Protein AF-A0A956BRK3-F1 (af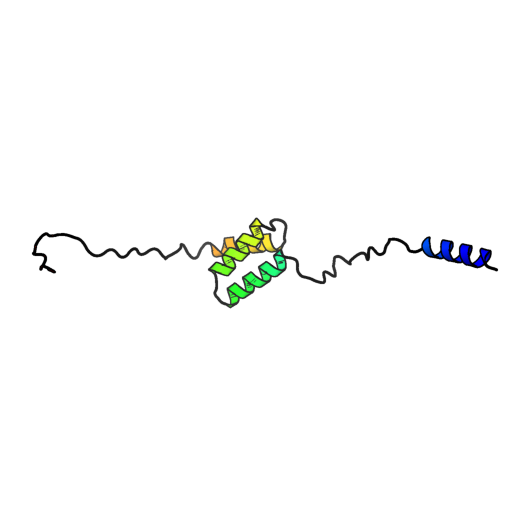db_monomer)

Foldseek 3Di:
DVVVVVVVVVVVVVPDPPPVPPVCPPVPPVDDDPLRVLLVVLVVCVVVVNPVSSLVSLVCSCVVPVPDPSVVVSVVVCVVVVVDDDPPDDDDDDDDDDDDDDDDDDDDDD

Radius of gyration: 34.33 Å; Cα contacts (8 Å, |Δi|>4): 49; chains: 1; bounding box: 66×99×58 Å

Sequence (110 aa):
MKLLIATLFALAMGSAPFQCAADPDPERRMTDTPAEALFGLSERFEAEGNEAARRTTLETIIERYPSSREAARAQDILSGGDGAEEPSGAEPPADEAGPESAAATTPSRG

Secondary structure (DSSP, 8-state):
-HHHHHHHHHHHTT---S-------TT--SS--HHHHHHHHHHHHHHTT-HHHHHHHHHHHHHH-TTSHHHHHHHHHHHHHTTS---------------------PPP--

pLDDT: mean 74.21, std 21.17, range [41.97, 98.75]

Solvent-accessible surface area (backbone atoms only — not comparable to full-atom values): 7213 Å² total; per-residue (Å²): 117,73,72,62,54,60,57,57,57,62,59,62,73,75,69,66,71,90,65,80,62,72,81,69,55,81,87,64,61,91,60,78,51,74,53,54,50,47,49,54,49,23,54,49,24,51,77,72,68,36,57,70,61,16,50,55,41,37,53,46,30,36,73,76,35,61,88,41,75,51,17,56,52,32,52,54,51,48,72,71,46,75,88,64,78,76,87,90,78,78,82,74,88,88,79,81,80,85,85,84,92,80,88,78,82,88,81,87,87,132

Nearest PDB structures (foldseek):
  2xev-assembly1_A  TM=8.293E-01  e=9.658E-02  Xanthomonas campestris
  8gl8-assembly1_I  TM=8.816E-01  e=1.813E+00  Flavobacterium johnsoniae
  9gaw-assembly1_K  TM=5.982E-01  e=7.613E+00  Homo sapiens

Structure (mmCIF, N/CA/C/O backbone):
data_AF-A0A956BRK3-F1
#
_entry.id   AF-A0A956BRK3-F1
#
loop_
_atom_site.group_PDB
_atom_site.id
_atom_site.type_symbol
_atom_site.label_atom_id
_atom_site.label_alt_id
_atom_site.label_comp_id
_atom_site.label_asym_id
_atom_site.label_entity_id
_atom_site.label_seq_id
_atom_site.pdbx_PDB_ins_code
_atom_site.Cartn_x
_atom_site.Cartn_y
_atom_site.Cartn_z
_atom_site.occupancy
_atom_site.B_iso_or_equiv
_atom_site.auth_seq_id
_atom_site.auth_comp_id
_atom_site.auth_asym_id
_atom_site.auth_atom_id
_atom_site.pdbx_PDB_model_num
ATOM 1 N N . MET A 1 1 ? 52.520 -44.079 5.941 1.00 52.03 1 MET A N 1
ATOM 2 C CA . MET A 1 1 ? 51.149 -43.794 6.434 1.00 52.03 1 MET A CA 1
ATOM 3 C C . MET A 1 1 ? 50.825 -42.310 6.628 1.00 52.03 1 MET A C 1
ATOM 5 O O . MET A 1 1 ? 49.677 -41.961 6.433 1.00 52.03 1 MET A O 1
ATOM 9 N N . LYS A 1 2 ? 51.776 -41.414 6.948 1.00 46.88 2 LYS A N 1
ATOM 10 C CA . LYS A 1 2 ? 51.501 -39.960 7.072 1.00 46.88 2 LYS A CA 1
ATOM 11 C C . LYS A 1 2 ? 51.248 -39.232 5.736 1.00 46.88 2 LYS A C 1
ATOM 13 O O . LYS A 1 2 ? 50.439 -38.317 5.692 1.00 46.88 2 LYS A O 1
ATOM 18 N N . LEU A 1 3 ? 51.872 -39.688 4.644 1.00 52.91 3 LEU A N 1
ATOM 19 C CA . LEU A 1 3 ? 51.702 -39.106 3.301 1.00 52.91 3 LEU A CA 1
ATOM 20 C C . LEU A 1 3 ? 50.356 -39.441 2.631 1.00 52.91 3 LEU A C 1
ATOM 22 O O . LEU A 1 3 ? 49.888 -38.654 1.819 1.00 52.91 3 LEU A O 1
ATOM 26 N N . LEU A 1 4 ? 49.720 -40.558 3.007 1.00 57.19 4 LEU A N 1
ATOM 27 C CA . LEU A 1 4 ? 48.408 -40.969 2.475 1.00 57.19 4 LEU A CA 1
ATOM 28 C C . LEU A 1 4 ? 47.247 -40.180 3.101 1.00 57.19 4 LEU A C 1
ATOM 30 O O . LEU A 1 4 ? 46.220 -39.975 2.467 1.00 57.19 4 LEU A O 1
ATOM 34 N N . ILE A 1 5 ? 47.420 -39.705 4.337 1.00 58.56 5 ILE A N 1
ATOM 35 C CA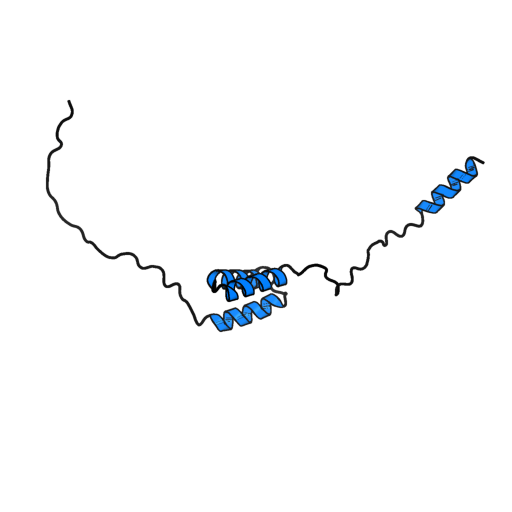 . ILE A 1 5 ? 46.398 -38.927 5.054 1.00 58.56 5 ILE A CA 1
ATOM 36 C C . ILE A 1 5 ? 46.331 -37.495 4.500 1.00 58.56 5 ILE A C 1
ATOM 38 O O . ILE A 1 5 ? 45.244 -36.948 4.332 1.00 58.56 5 ILE A O 1
ATOM 42 N N . ALA A 1 6 ? 47.480 -36.909 4.144 1.00 57.41 6 ALA A N 1
ATOM 43 C CA . ALA A 1 6 ? 47.546 -35.563 3.572 1.00 57.41 6 ALA A CA 1
ATOM 44 C C . ALA A 1 6 ? 46.901 -35.468 2.175 1.00 57.41 6 ALA A C 1
ATOM 46 O O . ALA A 1 6 ? 46.305 -34.448 1.840 1.00 57.41 6 ALA A O 1
ATOM 47 N N . THR A 1 7 ? 46.971 -36.536 1.375 1.00 57.84 7 THR A N 1
ATOM 48 C CA . THR A 1 7 ? 46.363 -36.576 0.033 1.00 57.84 7 THR A CA 1
ATOM 49 C C . THR A 1 7 ? 44.843 -36.736 0.083 1.00 57.84 7 THR A C 1
ATOM 51 O O . THR A 1 7 ? 44.151 -36.191 -0.772 1.00 57.84 7 THR A O 1
ATOM 54 N N . LEU A 1 8 ? 44.308 -37.418 1.101 1.00 56.59 8 LEU A N 1
ATOM 55 C CA . LEU A 1 8 ? 42.862 -37.613 1.248 1.00 56.59 8 LEU A CA 1
ATOM 56 C C . LEU A 1 8 ? 42.128 -36.318 1.646 1.00 56.59 8 LEU A C 1
ATOM 58 O O . LEU A 1 8 ? 41.009 -36.081 1.202 1.00 56.59 8 LEU A O 1
ATOM 62 N N . PHE A 1 9 ? 42.768 -35.460 2.448 1.00 56.75 9 PHE A N 1
ATOM 63 C CA . PHE A 1 9 ? 42.168 -34.206 2.923 1.00 56.75 9 PHE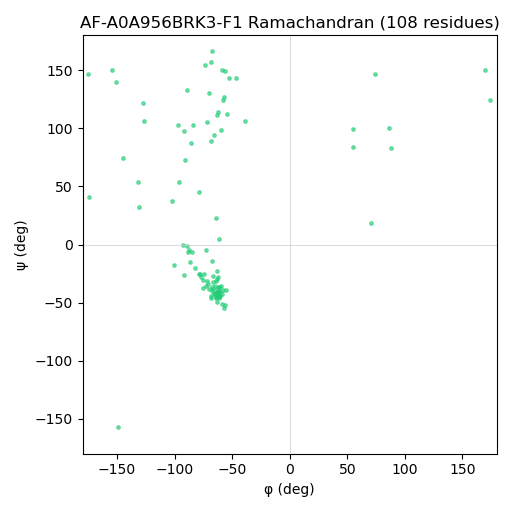 A CA 1
ATOM 64 C C . PHE A 1 9 ? 42.076 -33.141 1.816 1.00 56.75 9 PHE A C 1
ATOM 66 O O . PHE A 1 9 ? 41.083 -32.425 1.722 1.00 56.75 9 PHE A O 1
ATOM 73 N N . ALA A 1 10 ? 43.067 -33.086 0.919 1.00 58.19 10 ALA A N 1
ATOM 74 C CA . ALA A 1 10 ? 43.067 -32.165 -0.220 1.00 58.19 10 ALA A CA 1
ATOM 75 C C . ALA A 1 10 ? 41.965 -32.480 -1.253 1.00 58.19 10 ALA A C 1
ATOM 77 O O . ALA A 1 10 ? 41.481 -31.576 -1.931 1.00 58.19 10 ALA A O 1
ATOM 78 N N . LEU A 1 11 ? 41.527 -33.741 -1.348 1.00 56.69 11 LEU A N 1
ATOM 79 C CA . LEU A 1 11 ? 40.471 -34.155 -2.278 1.00 56.69 11 LEU A CA 1
ATOM 80 C C . LEU A 1 11 ? 39.057 -33.800 -1.771 1.00 56.69 11 LEU A C 1
ATOM 82 O O . LEU A 1 11 ? 38.145 -33.596 -2.571 1.00 56.69 11 LEU A O 1
ATOM 86 N N . ALA A 1 12 ? 38.876 -33.669 -0.453 1.00 57.69 12 ALA A N 1
ATOM 87 C CA . ALA A 1 12 ? 37.584 -33.358 0.165 1.00 57.69 12 ALA A CA 1
ATOM 88 C C . ALA A 1 12 ? 37.193 -31.869 0.065 1.00 57.69 12 ALA A C 1
ATOM 90 O O . ALA A 1 12 ? 36.010 -31.548 0.054 1.00 57.69 12 ALA A O 1
ATOM 91 N N . MET A 1 13 ? 38.160 -30.954 -0.066 1.00 56.88 13 MET A N 1
ATOM 92 C CA . MET A 1 13 ? 37.894 -29.512 -0.219 1.00 56.88 13 MET A CA 1
ATOM 93 C C . MET A 1 13 ? 37.696 -29.050 -1.671 1.00 56.88 13 MET A C 1
ATOM 95 O O . MET A 1 13 ? 37.307 -27.908 -1.893 1.00 56.88 13 MET A O 1
ATOM 99 N N . GLY A 1 14 ? 37.911 -29.925 -2.661 1.00 55.44 14 GLY A N 1
ATOM 100 C CA . GLY A 1 14 ? 37.652 -29.639 -4.080 1.00 55.44 14 GLY A CA 1
ATOM 101 C C . GLY A 1 14 ? 36.230 -29.971 -4.552 1.00 55.44 14 GLY A C 1
ATOM 102 O O . GLY A 1 14 ? 35.923 -29.779 -5.725 1.00 55.44 14 GLY A O 1
ATOM 103 N N . SER A 1 15 ? 35.373 -30.495 -3.667 1.00 56.75 15 SER A N 1
ATOM 104 C CA . SER A 1 15 ? 34.031 -31.003 -3.997 1.00 56.75 15 SER A CA 1
ATOM 105 C C . SER A 1 15 ? 32.929 -30.479 -3.072 1.00 56.75 15 SER A C 1
ATOM 107 O O . SER A 1 15 ? 31.927 -31.147 -2.842 1.00 56.75 15 SER A O 1
ATOM 109 N N . ALA A 1 16 ? 33.068 -29.254 -2.570 1.00 59.78 16 ALA A N 1
ATOM 110 C CA . ALA A 1 16 ? 31.898 -28.493 -2.151 1.00 59.78 16 ALA A CA 1
ATOM 111 C C . ALA A 1 16 ? 31.539 -27.560 -3.314 1.00 59.78 16 ALA A C 1
ATOM 113 O O . ALA A 1 16 ? 32.257 -26.579 -3.531 1.00 59.78 16 ALA A O 1
ATOM 114 N N . PRO A 1 17 ? 30.500 -27.855 -4.120 1.00 60.31 17 PRO A N 1
ATOM 115 C CA . PRO A 1 17 ? 30.050 -26.881 -5.093 1.00 60.31 17 PRO A CA 1
ATOM 116 C C . PRO A 1 17 ? 29.671 -25.623 -4.311 1.00 60.31 17 PRO A C 1
ATOM 118 O O . PRO A 1 17 ? 28.802 -25.666 -3.443 1.00 60.31 17 PRO A O 1
ATOM 121 N N . PHE A 1 18 ? 30.267 -24.483 -4.652 1.00 57.59 18 PHE A N 1
ATOM 122 C CA . PHE A 1 18 ? 29.822 -23.152 -4.216 1.00 57.59 18 PHE A CA 1
ATOM 123 C C . PHE A 1 18 ? 28.413 -22.793 -4.747 1.00 57.59 18 PHE A C 1
ATOM 125 O O . PHE A 1 18 ? 28.045 -21.631 -4.844 1.00 57.59 18 PHE A O 1
ATOM 132 N N . GLN A 1 19 ? 27.608 -23.801 -5.081 1.00 60.69 19 GLN A N 1
ATOM 133 C CA . GLN A 1 19 ? 26.227 -23.724 -5.527 1.00 60.69 19 GLN A CA 1
ATOM 134 C C . GLN A 1 19 ? 25.265 -24.099 -4.394 1.00 60.69 19 GLN A C 1
ATOM 136 O O . GLN A 1 19 ? 24.204 -24.662 -4.628 1.00 60.69 19 GLN A O 1
ATOM 141 N N . CYS A 1 20 ? 25.593 -23.704 -3.164 1.00 61.59 20 CYS A N 1
ATOM 142 C CA . CYS A 1 20 ? 24.560 -23.316 -2.205 1.00 61.59 20 CYS A CA 1
ATOM 143 C C . CYS A 1 20 ? 24.072 -21.886 -2.514 1.00 61.59 20 CYS A C 1
ATOM 145 O O . CYS A 1 20 ? 23.945 -21.059 -1.620 1.00 61.59 20 CYS A O 1
ATOM 147 N N . ALA A 1 21 ? 23.811 -21.584 -3.787 1.00 59.47 21 ALA A N 1
ATOM 148 C CA . ALA A 1 21 ? 22.723 -20.694 -4.140 1.00 59.47 21 ALA A CA 1
ATOM 149 C C . ALA A 1 21 ? 21.514 -21.624 -4.209 1.00 59.47 21 ALA A C 1
ATOM 151 O O . ALA A 1 21 ? 21.262 -22.245 -5.238 1.00 59.47 21 ALA A O 1
ATOM 152 N N . ALA A 1 22 ? 20.853 -21.837 -3.068 1.00 59.31 22 ALA A N 1
ATOM 153 C CA . ALA A 1 22 ? 19.507 -22.379 -3.114 1.00 59.31 22 ALA A CA 1
ATOM 154 C C . ALA A 1 22 ? 18.736 -21.433 -4.031 1.00 59.31 22 ALA A C 1
ATOM 156 O O . ALA A 1 22 ? 18.634 -20.261 -3.685 1.00 59.31 22 ALA A O 1
ATOM 157 N N . ASP A 1 23 ? 18.327 -21.908 -5.209 1.00 59.12 23 ASP A N 1
ATOM 158 C CA . ASP A 1 23 ? 17.428 -21.186 -6.103 1.00 59.12 23 ASP A CA 1
ATOM 159 C C . ASP A 1 23 ? 16.153 -20.964 -5.284 1.00 59.12 23 ASP A C 1
ATOM 161 O O . ASP A 1 23 ? 15.426 -21.933 -5.021 1.00 59.12 23 ASP A O 1
ATOM 165 N N . PRO A 1 24 ? 15.969 -19.771 -4.685 1.00 57.34 24 PRO A N 1
ATOM 166 C CA . PRO A 1 24 ? 14.826 -19.552 -3.838 1.00 57.34 24 PRO A CA 1
ATOM 167 C C . PRO A 1 24 ? 13.670 -19.474 -4.811 1.00 57.34 24 PRO A C 1
ATOM 169 O O . PRO A 1 24 ? 13.564 -18.488 -5.535 1.00 57.34 24 PRO A O 1
ATOM 172 N N . ASP A 1 25 ? 12.869 -20.540 -4.851 1.00 59.97 25 ASP A N 1
ATOM 173 C CA . ASP A 1 25 ? 11.634 -20.612 -5.620 1.00 59.97 25 ASP A CA 1
ATOM 174 C C . ASP A 1 25 ? 10.935 -19.246 -5.507 1.00 59.97 25 ASP A C 1
ATOM 176 O O . ASP A 1 25 ? 10.474 -18.885 -4.416 1.00 59.97 25 ASP A O 1
ATOM 180 N N . PRO A 1 26 ? 10.947 -18.426 -6.575 1.00 57.31 26 PRO A N 1
ATOM 181 C CA . PRO A 1 26 ? 10.505 -17.042 -6.492 1.00 57.31 26 PRO A CA 1
ATOM 182 C C . PRO A 1 26 ? 9.000 -16.956 -6.224 1.00 57.31 26 PRO A C 1
ATOM 184 O O . PRO A 1 26 ? 8.523 -15.889 -5.833 1.00 57.31 26 PRO A O 1
ATOM 187 N N . GLU A 1 27 ? 8.277 -18.070 -6.394 1.00 57.69 27 GLU A N 1
ATOM 188 C CA . GLU A 1 27 ? 6.869 -18.22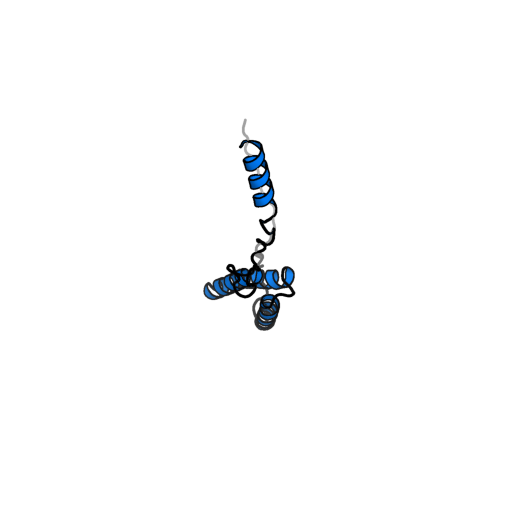9 -6.040 1.00 57.69 27 GLU A CA 1
ATOM 189 C C . GLU A 1 27 ? 6.668 -18.666 -4.577 1.00 57.69 27 GLU A C 1
ATOM 191 O O . GLU A 1 27 ? 5.585 -18.485 -4.025 1.00 57.69 27 GLU A O 1
ATOM 196 N N . ARG A 1 28 ? 7.714 -19.140 -3.885 1.00 57.22 28 ARG A N 1
ATOM 197 C CA . ARG A 1 28 ? 7.738 -19.338 -2.422 1.00 57.22 28 ARG A CA 1
ATOM 198 C C . ARG A 1 28 ? 8.366 -18.149 -1.712 1.00 57.22 28 ARG A C 1
ATOM 200 O O . ARG A 1 28 ? 9.293 -18.300 -0.907 1.00 57.22 28 ARG A O 1
ATOM 207 N N . ARG A 1 29 ? 7.863 -16.941 -1.967 1.00 60.47 29 ARG A N 1
ATOM 208 C CA . ARG A 1 29 ? 8.245 -15.811 -1.117 1.00 60.47 29 ARG A CA 1
ATOM 209 C C . ARG A 1 29 ? 7.764 -16.086 0.304 1.00 60.47 29 ARG A C 1
ATOM 211 O O . ARG A 1 29 ? 6.574 -16.152 0.574 1.00 60.47 29 ARG A O 1
ATOM 218 N N . MET A 1 30 ? 8.719 -16.262 1.212 1.00 64.62 30 MET A N 1
ATOM 219 C CA . MET A 1 30 ? 8.473 -16.471 2.644 1.00 64.62 30 MET A CA 1
ATOM 220 C C . MET A 1 30 ? 8.005 -15.184 3.347 1.00 64.62 30 MET A C 1
ATOM 222 O O . MET A 1 30 ? 7.746 -15.193 4.548 1.00 64.62 30 MET A O 1
ATOM 226 N N . THR A 1 31 ? 7.969 -14.055 2.637 1.00 75.81 31 THR A N 1
ATOM 227 C CA . THR A 1 31 ? 7.666 -12.734 3.187 1.00 75.81 31 THR A CA 1
ATOM 228 C C . THR A 1 31 ? 7.025 -11.869 2.115 1.00 75.81 31 THR A C 1
ATOM 230 O O . THR A 1 31 ? 7.466 -11.889 0.960 1.00 75.81 31 THR A O 1
ATOM 233 N N . ASP A 1 32 ? 6.024 -11.099 2.527 1.00 84.12 32 ASP A N 1
ATOM 234 C CA . ASP A 1 32 ? 5.361 -10.103 1.695 1.00 84.12 32 ASP A CA 1
ATOM 235 C C . ASP A 1 32 ? 6.375 -9.104 1.135 1.00 84.12 32 ASP A C 1
ATOM 237 O O . ASP A 1 32 ? 7.397 -8.774 1.754 1.00 84.12 32 ASP A O 1
ATOM 241 N N . THR A 1 33 ? 6.083 -8.576 -0.050 1.00 92.62 33 THR A N 1
ATOM 242 C CA . THR A 1 33 ? 6.852 -7.425 -0.534 1.00 92.62 33 THR A CA 1
ATOM 243 C C . THR A 1 33 ? 6.559 -6.186 0.316 1.00 92.62 33 THR A C 1
ATOM 245 O O . THR A 1 33 ? 5.477 -6.079 0.892 1.00 92.62 33 THR A O 1
ATOM 248 N N . PRO A 1 34 ? 7.462 -5.189 0.361 1.00 96.06 34 PRO A N 1
ATOM 249 C CA . PRO A 1 34 ? 7.171 -3.938 1.057 1.00 96.06 34 PRO A CA 1
ATOM 250 C C . PRO A 1 34 ? 5.885 -3.254 0.567 1.00 96.06 34 PRO A C 1
ATOM 252 O O . PRO A 1 34 ? 5.125 -2.738 1.380 1.00 96.06 34 PRO A O 1
ATOM 255 N N . ALA A 1 35 ? 5.624 -3.276 -0.744 1.00 96.94 35 ALA A N 1
ATOM 256 C CA . ALA A 1 35 ? 4.410 -2.704 -1.323 1.00 96.94 35 ALA A CA 1
ATOM 257 C C . ALA A 1 35 ? 3.151 -3.462 -0.872 1.00 96.94 35 ALA A C 1
ATOM 259 O O . ALA A 1 35 ? 2.165 -2.839 -0.494 1.00 96.94 35 ALA A O 1
ATOM 260 N N . GLU A 1 36 ? 3.206 -4.794 -0.847 1.00 97.12 36 GLU A N 1
ATOM 261 C CA . GLU A 1 36 ? 2.119 -5.661 -0.376 1.00 97.12 36 GLU A CA 1
ATOM 262 C C . GLU A 1 36 ? 1.818 -5.466 1.112 1.00 97.12 36 GLU A C 1
ATOM 264 O O . GLU A 1 36 ? 0.660 -5.283 1.481 1.00 97.12 36 GLU A O 1
ATOM 269 N N . ALA A 1 37 ? 2.850 -5.407 1.956 1.00 97.50 37 ALA A N 1
ATOM 270 C CA . ALA A 1 37 ? 2.687 -5.148 3.383 1.00 97.50 37 ALA A CA 1
ATOM 271 C C . ALA A 1 37 ? 2.077 -3.761 3.654 1.00 97.50 37 ALA A C 1
ATOM 273 O O . ALA A 1 37 ? 1.190 -3.625 4.498 1.00 97.50 37 ALA A O 1
ATOM 274 N N . LEU A 1 38 ? 2.519 -2.729 2.925 1.00 98.38 38 LEU A N 1
ATOM 275 C CA . LEU A 1 38 ? 1.947 -1.384 3.030 1.00 98.38 38 LEU A CA 1
ATOM 276 C C . LEU A 1 38 ? 0.503 -1.337 2.532 1.00 98.38 38 LEU A C 1
ATOM 278 O O . LEU A 1 38 ? -0.323 -0.670 3.146 1.00 98.38 38 LEU A O 1
ATOM 282 N N . PHE A 1 39 ? 0.180 -2.072 1.470 1.00 98.38 39 PHE A N 1
ATOM 283 C CA . PHE A 1 39 ? -1.196 -2.182 0.996 1.00 98.38 39 PHE A CA 1
ATOM 284 C C . PHE A 1 39 ? -2.081 -2.875 2.045 1.00 98.38 39 PHE A C 1
ATOM 286 O O . PHE A 1 39 ? -3.160 -2.397 2.371 1.00 98.38 39 PHE A O 1
ATOM 293 N N . GLY A 1 40 ? -1.604 -3.950 2.678 1.00 98.25 40 GLY A N 1
ATOM 294 C CA . GLY A 1 40 ? -2.312 -4.566 3.806 1.00 98.25 40 GLY A CA 1
ATOM 295 C C . GLY A 1 40 ? -2.523 -3.604 4.984 1.00 98.25 40 GLY A C 1
ATOM 296 O O . GLY A 1 40 ? -3.570 -3.630 5.633 1.00 98.25 40 GLY A O 1
ATOM 297 N N . LEU A 1 41 ? -1.561 -2.714 5.246 1.00 98.50 41 LEU A N 1
ATOM 298 C CA . LEU A 1 41 ? -1.700 -1.666 6.257 1.00 98.50 41 LEU A CA 1
ATOM 299 C C . LEU A 1 41 ? -2.752 -0.614 5.866 1.00 98.50 41 LEU A C 1
ATOM 301 O O . LEU A 1 41 ? -3.530 -0.208 6.729 1.00 98.50 41 LEU A O 1
ATOM 305 N N . SER A 1 42 ? -2.826 -0.202 4.595 1.00 98.56 42 SER A N 1
ATOM 306 C CA . SER A 1 42 ? -3.855 0.746 4.144 1.00 98.56 42 SER A CA 1
ATOM 307 C C . SER A 1 42 ? -5.268 0.178 4.283 1.00 98.56 42 SER A C 1
ATOM 309 O O . SER A 1 42 ? -6.164 0.893 4.721 1.00 98.56 42 SER A O 1
ATOM 311 N N . GLU A 1 43 ? -5.460 -1.113 4.006 1.00 98.38 43 GLU A N 1
ATOM 312 C CA . GLU A 1 43 ? -6.751 -1.796 4.200 1.00 98.38 43 GLU A CA 1
ATOM 313 C C . GLU A 1 43 ? -7.145 -1.860 5.686 1.00 98.38 43 GLU A C 1
ATOM 315 O O . GLU A 1 43 ? -8.315 -1.719 6.040 1.00 98.38 43 GLU A O 1
ATOM 320 N N . ARG A 1 44 ? -6.171 -2.023 6.594 1.00 98.62 44 ARG A N 1
ATOM 321 C CA . ARG A 1 44 ? -6.444 -1.919 8.035 1.00 98.62 44 ARG A CA 1
ATOM 322 C C . ARG A 1 44 ? -6.888 -0.507 8.414 1.00 98.62 44 ARG A C 1
ATOM 324 O O . ARG A 1 44 ? -7.841 -0.378 9.175 1.00 98.62 44 ARG A O 1
ATOM 331 N N . PHE A 1 45 ? -6.232 0.530 7.894 1.00 98.44 45 PHE A N 1
ATOM 332 C CA . PHE A 1 45 ? -6.659 1.905 8.150 1.00 98.44 45 PHE A CA 1
ATOM 333 C C . PHE A 1 45 ? -8.072 2.177 7.627 1.00 98.44 45 PHE A C 1
ATOM 335 O O . PHE A 1 45 ? -8.830 2.850 8.317 1.00 98.44 45 PHE A O 1
ATOM 342 N N . GLU A 1 46 ? -8.462 1.598 6.489 1.00 97.25 46 GLU A N 1
ATOM 343 C CA . GLU A 1 46 ? -9.851 1.633 6.006 1.00 97.25 46 GLU A CA 1
ATOM 344 C C . GLU A 1 46 ? -10.821 1.012 7.013 1.00 97.25 46 GLU A C 1
ATOM 346 O O . GLU A 1 46 ? -11.802 1.633 7.413 1.00 97.25 46 GLU A O 1
ATOM 351 N N . ALA A 1 47 ? -10.515 -0.201 7.481 1.00 98.00 47 ALA A N 1
ATOM 352 C CA . ALA A 1 47 ? -11.348 -0.912 8.447 1.00 98.00 47 ALA A CA 1
ATOM 353 C C . ALA A 1 47 ? -11.473 -0.167 9.790 1.00 98.00 47 ALA A C 1
ATOM 355 O O . ALA A 1 47 ? -12.471 -0.316 10.495 1.00 98.00 47 ALA A O 1
ATOM 356 N N . GLU A 1 48 ? -10.467 0.633 10.143 1.00 98.06 48 GLU A N 1
ATOM 357 C CA . GLU A 1 48 ? -10.442 1.491 11.329 1.00 98.06 48 GLU A CA 1
ATOM 358 C C . GLU A 1 48 ? -11.064 2.882 11.085 1.00 98.06 48 GLU A C 1
ATOM 360 O O . GLU A 1 48 ? -11.190 3.663 12.029 1.00 98.06 48 GLU A O 1
ATOM 365 N N . GLY A 1 49 ? -11.464 3.206 9.849 1.00 96.94 49 GLY A N 1
ATOM 366 C CA . GLY A 1 49 ? -12.001 4.516 9.463 1.00 96.94 49 GLY A CA 1
ATOM 367 C C . GLY A 1 49 ? -10.959 5.639 9.445 1.00 96.94 49 GLY A C 1
ATOM 368 O O . GLY A 1 49 ? -11.308 6.817 9.500 1.00 96.94 49 GLY A O 1
ATOM 369 N N . ASN A 1 50 ? -9.670 5.301 9.403 1.00 98.12 50 ASN A N 1
ATOM 370 C CA . ASN A 1 50 ? -8.570 6.257 9.355 1.00 98.12 50 ASN A CA 1
ATOM 371 C C . ASN A 1 50 ? -8.196 6.589 7.902 1.00 98.12 50 ASN A C 1
ATOM 373 O O . ASN A 1 50 ? -7.149 6.177 7.392 1.00 98.12 50 ASN A O 1
ATOM 377 N N . GLU A 1 51 ? -9.060 7.354 7.236 1.00 96.56 51 GLU A N 1
ATOM 378 C CA . GLU A 1 51 ? -8.907 7.682 5.812 1.00 96.56 51 GLU A CA 1
ATOM 379 C C . GLU A 1 51 ? -7.625 8.466 5.508 1.00 96.56 51 GLU A C 1
ATOM 381 O O . GLU A 1 51 ? -6.954 8.201 4.510 1.00 96.56 51 GLU A O 1
ATOM 386 N N . ALA A 1 52 ? -7.204 9.369 6.397 1.00 97.44 52 ALA A N 1
ATOM 387 C CA . ALA A 1 52 ? -5.971 10.134 6.211 1.00 97.44 52 ALA A CA 1
ATOM 388 C C . ALA A 1 52 ? -4.721 9.231 6.196 1.00 97.44 52 ALA A C 1
ATOM 390 O O . ALA A 1 52 ? -3.842 9.383 5.337 1.00 97.44 52 ALA A O 1
ATOM 391 N N . ALA A 1 53 ? -4.637 8.264 7.118 1.00 98.12 53 ALA A N 1
ATOM 392 C CA . ALA A 1 53 ? -3.523 7.318 7.157 1.00 98.12 53 ALA A CA 1
ATOM 393 C C . ALA A 1 53 ? -3.569 6.338 5.979 1.00 98.12 53 ALA A C 1
ATOM 395 O O . ALA A 1 53 ? -2.526 6.033 5.389 1.00 98.12 53 ALA A O 1
ATOM 396 N N . ARG A 1 54 ? -4.771 5.891 5.594 1.00 98.38 54 ARG A N 1
ATOM 397 C CA . ARG A 1 54 ? -4.988 5.079 4.394 1.00 98.38 54 ARG A CA 1
ATOM 398 C C . ARG A 1 54 ? -4.477 5.802 3.152 1.00 98.38 54 ARG A C 1
ATOM 400 O O . ARG A 1 54 ? -3.606 5.268 2.468 1.00 98.38 54 ARG A O 1
ATOM 407 N N . ARG A 1 55 ? -4.935 7.034 2.912 1.00 98.31 55 ARG A N 1
ATOM 408 C CA . ARG A 1 55 ? -4.535 7.863 1.767 1.00 98.31 55 ARG A CA 1
ATOM 409 C C . ARG A 1 55 ? -3.023 8.059 1.704 1.00 98.31 55 ARG A C 1
ATOM 411 O O . ARG A 1 55 ? -2.413 7.725 0.694 1.00 98.31 55 ARG A O 1
ATOM 418 N N . THR A 1 56 ? -2.411 8.495 2.805 1.00 98.75 56 THR A N 1
ATOM 419 C CA . THR A 1 56 ? -0.953 8.708 2.881 1.00 98.75 56 THR A CA 1
ATOM 420 C C . THR A 1 56 ? -0.173 7.428 2.553 1.00 98.75 56 THR A C 1
ATOM 422 O O . THR A 1 56 ? 0.858 7.456 1.877 1.00 98.75 56 THR A O 1
ATOM 425 N N . THR A 1 57 ? -0.667 6.276 3.012 1.00 98.69 57 THR A N 1
ATOM 426 C CA . THR A 1 57 ? -0.038 4.976 2.742 1.00 98.69 57 THR A CA 1
ATOM 427 C C . THR A 1 57 ? -0.150 4.602 1.264 1.00 98.69 57 THR A C 1
ATOM 429 O O . THR A 1 57 ? 0.842 4.186 0.666 1.00 98.69 57 THR A O 1
ATOM 432 N N . LEU A 1 58 ? -1.321 4.796 0.651 1.00 98.62 58 LEU A N 1
ATOM 433 C CA . LEU A 1 58 ? -1.538 4.549 -0.778 1.00 98.62 58 LEU A CA 1
ATOM 434 C C . LEU A 1 58 ? -0.652 5.449 -1.652 1.00 98.62 58 LEU A C 1
ATOM 436 O O . LEU A 1 58 ? 0.006 4.956 -2.568 1.00 98.62 58 LEU A O 1
ATOM 440 N N . GLU A 1 59 ? -0.555 6.739 -1.326 1.00 98.62 59 GLU A N 1
ATOM 441 C CA . GLU A 1 59 ? 0.348 7.686 -1.995 1.00 98.62 59 GLU A CA 1
ATOM 442 C C . GLU A 1 59 ? 1.814 7.236 -1.878 1.00 98.62 59 GLU A C 1
ATOM 444 O O . GLU A 1 59 ? 2.543 7.205 -2.872 1.00 98.62 59 GLU A O 1
ATOM 449 N N . THR A 1 60 ? 2.224 6.768 -0.693 1.00 98.75 60 THR A N 1
ATOM 450 C CA . THR A 1 60 ? 3.573 6.226 -0.462 1.00 98.75 60 THR A CA 1
ATOM 451 C C . THR A 1 60 ? 3.860 5.009 -1.344 1.00 98.75 60 THR A C 1
ATOM 453 O O . THR A 1 60 ? 4.971 4.871 -1.862 1.00 98.75 60 THR A O 1
ATOM 456 N N . ILE A 1 61 ? 2.884 4.113 -1.537 1.00 98.62 61 ILE A N 1
ATOM 457 C CA . ILE A 1 61 ? 3.047 2.941 -2.410 1.00 98.62 61 ILE A CA 1
ATOM 458 C C . ILE A 1 61 ? 3.303 3.387 -3.852 1.00 98.62 61 ILE A C 1
ATOM 460 O O . ILE A 1 61 ? 4.214 2.864 -4.498 1.00 98.62 61 ILE A O 1
ATOM 464 N N . ILE A 1 62 ? 2.547 4.373 -4.337 1.00 98.62 62 ILE A N 1
ATOM 465 C CA . ILE A 1 62 ? 2.690 4.909 -5.695 1.00 98.62 62 ILE A CA 1
ATOM 466 C C . ILE A 1 62 ? 4.058 5.570 -5.876 1.00 98.62 62 ILE A C 1
ATOM 468 O O . ILE A 1 62 ? 4.739 5.311 -6.867 1.00 98.62 62 ILE A O 1
ATOM 472 N N . GLU A 1 63 ? 4.479 6.393 -4.916 1.00 98.56 63 GLU A N 1
ATOM 473 C CA . GLU A 1 63 ? 5.738 7.133 -4.995 1.00 98.56 63 GLU A CA 1
ATOM 474 C C . GLU A 1 63 ? 6.960 6.206 -4.908 1.00 98.56 63 GLU A C 1
ATOM 476 O O . GLU A 1 63 ? 7.911 6.328 -5.682 1.00 98.56 63 GLU A O 1
ATOM 481 N N . ARG A 1 64 ? 6.959 5.271 -3.953 1.00 98.44 64 ARG A N 1
ATOM 482 C CA . ARG A 1 64 ? 8.143 4.467 -3.609 1.00 98.44 64 ARG A CA 1
ATOM 483 C C . ARG A 1 64 ? 8.230 3.158 -4.383 1.00 98.44 64 ARG A C 1
ATOM 485 O O . ARG A 1 64 ? 9.336 2.652 -4.577 1.00 98.44 64 ARG A O 1
ATOM 492 N N . TYR A 1 65 ? 7.096 2.615 -4.822 1.00 98.00 65 TYR A N 1
ATOM 493 C CA . TYR A 1 65 ? 7.007 1.325 -5.509 1.00 98.00 65 TYR A CA 1
ATOM 494 C C . TYR A 1 65 ? 6.160 1.410 -6.795 1.00 98.00 65 TYR A C 1
ATOM 496 O O . TYR A 1 65 ? 5.246 0.601 -6.976 1.00 98.00 65 TYR A O 1
ATOM 504 N N . PRO A 1 66 ? 6.468 2.329 -7.732 1.00 97.81 66 PRO A N 1
ATOM 505 C CA . PRO A 1 66 ? 5.596 2.662 -8.866 1.00 97.81 66 PRO A CA 1
ATOM 506 C C . PRO A 1 66 ? 5.346 1.508 -9.849 1.00 97.81 66 PRO A C 1
ATOM 508 O O . PRO A 1 66 ? 4.359 1.520 -10.574 1.00 97.81 66 PRO A O 1
ATOM 511 N N . SER A 1 67 ? 6.232 0.509 -9.899 1.00 96.31 67 SER A N 1
ATOM 512 C CA . SER A 1 67 ? 6.091 -0.672 -10.763 1.00 96.31 67 SER A CA 1
ATOM 513 C C . SER A 1 67 ? 5.390 -1.857 -10.090 1.00 96.31 67 SER A C 1
ATOM 515 O O . SER A 1 67 ? 5.242 -2.911 -10.710 1.00 96.31 67 SER A O 1
ATOM 517 N N . SER A 1 68 ? 4.995 -1.723 -8.820 1.00 97.31 68 SER A N 1
ATOM 518 C CA . SER A 1 68 ? 4.283 -2.774 -8.092 1.00 97.31 68 SER A CA 1
ATOM 519 C C . SER A 1 68 ? 2.831 -2.896 -8.560 1.00 97.31 68 SER A C 1
ATOM 521 O O . SER A 1 68 ? 2.218 -1.935 -9.027 1.00 97.31 68 SER A O 1
ATOM 523 N N . ARG A 1 69 ? 2.243 -4.086 -8.395 1.00 96.88 69 ARG A N 1
ATOM 524 C CA . ARG A 1 69 ? 0.810 -4.297 -8.651 1.00 96.88 69 ARG A CA 1
ATOM 525 C C . ARG A 1 69 ? -0.049 -3.472 -7.686 1.00 96.88 69 ARG A C 1
ATOM 527 O O . ARG A 1 69 ? -1.152 -3.054 -8.028 1.00 96.88 69 ARG A O 1
ATOM 534 N N . GLU A 1 70 ? 0.452 -3.249 -6.479 1.00 98.31 70 GLU A N 1
ATOM 535 C CA . GLU A 1 70 ? -0.187 -2.475 -5.418 1.00 98.31 70 GLU A CA 1
ATOM 536 C C . GLU A 1 70 ? -0.259 -0.994 -5.784 1.00 98.31 70 GLU A C 1
ATOM 538 O O . GLU A 1 70 ? -1.282 -0.377 -5.517 1.00 98.31 70 GLU A O 1
ATOM 543 N N . ALA A 1 71 ? 0.751 -0.443 -6.466 1.00 98.50 71 ALA A N 1
ATOM 544 C CA . ALA A 1 71 ? 0.713 0.935 -6.952 1.00 98.50 71 ALA A CA 1
ATOM 545 C C . ALA A 1 71 ? -0.413 1.166 -7.969 1.00 98.50 71 ALA A C 1
ATOM 547 O O . ALA A 1 71 ? -1.107 2.174 -7.872 1.00 98.50 71 ALA A O 1
ATOM 548 N N . ALA A 1 72 ? -0.652 0.225 -8.890 1.00 98.00 72 ALA A N 1
ATOM 549 C CA . ALA A 1 72 ? -1.780 0.320 -9.822 1.00 98.00 72 ALA A CA 1
ATOM 550 C C . ALA A 1 72 ? -3.128 0.327 -9.076 1.00 98.00 72 ALA A C 1
ATOM 552 O O . ALA A 1 72 ? -3.962 1.196 -9.302 1.00 98.00 72 ALA A O 1
ATOM 553 N N . ARG A 1 73 ? -3.302 -0.578 -8.103 1.00 98.12 73 ARG A N 1
ATOM 554 C CA . ARG A 1 73 ? -4.512 -0.616 -7.264 1.00 98.12 73 ARG A CA 1
ATOM 555 C C . ARG A 1 73 ? -4.684 0.649 -6.420 1.00 98.12 73 ARG A C 1
ATOM 557 O O . ARG A 1 73 ? -5.793 1.150 -6.293 1.00 98.12 73 ARG A O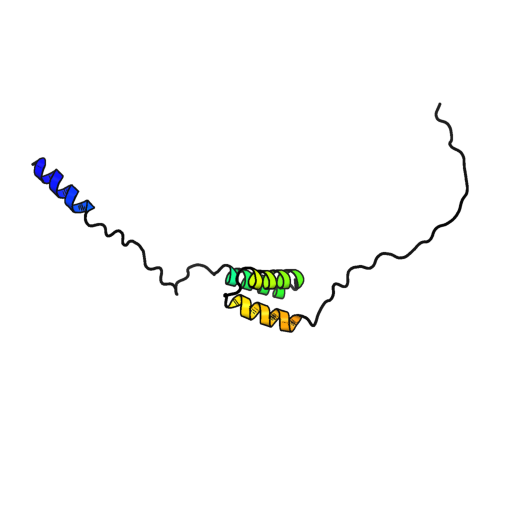 1
ATOM 564 N N . ALA A 1 74 ? -3.599 1.167 -5.852 1.00 98.12 74 ALA A N 1
ATOM 565 C CA . ALA A 1 74 ? -3.612 2.399 -5.072 1.00 98.12 74 ALA A CA 1
ATOM 566 C C . ALA A 1 74 ? -4.050 3.601 -5.924 1.00 98.12 74 ALA A C 1
ATOM 568 O O . ALA A 1 74 ? -4.853 4.406 -5.462 1.00 98.12 74 ALA A O 1
ATOM 569 N N . GLN A 1 75 ? -3.587 3.692 -7.176 1.00 98.06 75 GLN A N 1
ATOM 570 C CA . GLN A 1 75 ? -4.033 4.726 -8.117 1.00 98.06 75 GLN A CA 1
ATOM 571 C C . GLN A 1 75 ? -5.532 4.624 -8.399 1.00 98.06 75 GLN A C 1
ATOM 573 O O . GLN A 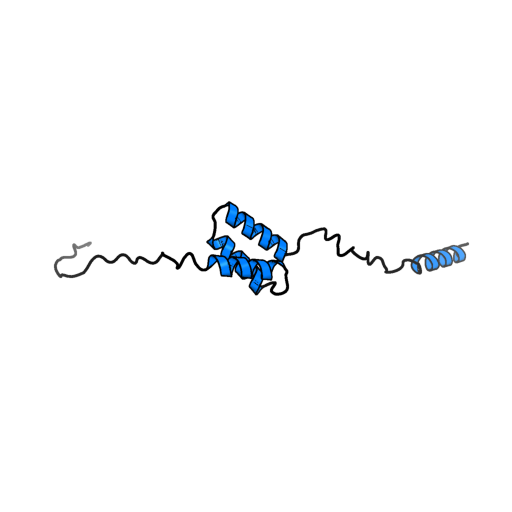1 75 ? -6.218 5.646 -8.359 1.00 98.06 75 GLN A O 1
ATOM 578 N N . ASP A 1 76 ? -6.045 3.413 -8.632 1.00 97.81 76 ASP A N 1
ATOM 579 C CA . ASP A 1 76 ? -7.475 3.184 -8.867 1.00 97.81 76 ASP A CA 1
ATOM 580 C C . ASP A 1 76 ? -8.319 3.626 -7.661 1.00 97.81 76 ASP A C 1
ATOM 582 O O . ASP A 1 76 ? -9.331 4.310 -7.819 1.00 97.81 76 ASP A O 1
ATOM 586 N N . ILE A 1 77 ? -7.877 3.282 -6.445 1.00 96.81 77 ILE A N 1
ATOM 587 C CA . ILE A 1 77 ? -8.558 3.646 -5.196 1.00 96.81 77 ILE A CA 1
ATOM 588 C C . ILE A 1 77 ? -8.582 5.163 -5.000 1.00 96.81 77 ILE A C 1
ATOM 590 O O . ILE A 1 77 ? -9.644 5.719 -4.725 1.00 96.81 77 ILE A O 1
ATOM 594 N N . LEU A 1 78 ? -7.438 5.839 -5.141 1.00 96.44 78 LEU A N 1
ATOM 595 C CA . LEU A 1 78 ? -7.360 7.290 -4.944 1.00 96.44 78 LEU A CA 1
ATOM 596 C C . LEU A 1 78 ? -8.177 8.036 -6.001 1.00 96.44 78 LEU A C 1
ATOM 598 O O . LEU A 1 78 ? -8.965 8.910 -5.653 1.00 96.44 78 LEU A O 1
ATOM 602 N N . SER A 1 79 ? -8.108 7.594 -7.259 1.00 94.38 79 SER A N 1
ATOM 603 C CA . SER A 1 79 ? -8.901 8.170 -8.352 1.00 94.38 79 SER A CA 1
ATOM 604 C C . SER A 1 79 ? -10.411 7.996 -8.144 1.00 94.38 79 SER A C 1
ATOM 606 O O . SER A 1 79 ? -11.199 8.816 -8.609 1.00 94.38 79 SER A O 1
ATOM 608 N N . GLY A 1 80 ? -10.831 6.927 -7.457 1.00 87.38 80 GLY A N 1
ATOM 609 C CA . GLY A 1 80 ? -12.224 6.707 -7.060 1.00 87.38 80 GLY A CA 1
ATOM 610 C C . GLY A 1 80 ? -12.647 7.446 -5.783 1.00 87.38 80 GLY A C 1
ATOM 611 O O . GLY A 1 80 ? -13.843 7.634 -5.570 1.00 87.38 80 GLY A O 1
ATOM 612 N N . GLY A 1 81 ? -11.688 7.853 -4.942 1.00 68.69 81 GLY A N 1
ATOM 613 C CA . GLY A 1 81 ? -11.901 8.491 -3.638 1.00 68.69 81 GLY A CA 1
ATOM 614 C C . GLY A 1 81 ? -11.748 10.017 -3.619 1.00 68.69 81 GLY A C 1
ATOM 615 O O . GLY A 1 81 ? -12.276 10.654 -2.714 1.00 68.69 81 GLY A O 1
ATOM 616 N N . ASP A 1 82 ? -11.114 10.624 -4.629 1.00 56.03 82 ASP A N 1
ATOM 617 C CA . ASP A 1 82 ? -10.893 12.081 -4.763 1.00 56.03 82 ASP A CA 1
ATOM 618 C C . ASP A 1 82 ? -12.187 12.936 -4.847 1.00 56.03 82 ASP A C 1
ATOM 620 O O . ASP A 1 82 ? -12.132 14.152 -5.024 1.00 56.03 82 ASP A O 1
ATOM 624 N N . GLY A 1 83 ? -13.367 12.326 -4.700 1.00 52.81 83 GLY A N 1
ATOM 625 C CA . GLY A 1 83 ? -14.646 13.019 -4.530 1.00 52.81 83 GLY A CA 1
ATOM 626 C C . GLY A 1 83 ? -14.983 13.419 -3.086 1.00 52.81 83 GLY A C 1
ATOM 627 O O . GLY A 1 83 ? -15.991 14.097 -2.886 1.00 52.81 83 GLY A O 1
ATOM 628 N N . ALA A 1 84 ? -14.190 13.011 -2.088 1.00 55.78 84 ALA A N 1
ATOM 629 C CA . ALA A 1 84 ? -14.431 13.323 -0.682 1.00 55.78 84 ALA A CA 1
ATOM 630 C C . ALA A 1 84 ? -13.189 13.948 -0.018 1.00 55.78 84 ALA A C 1
ATOM 632 O O . ALA A 1 84 ? -12.135 13.327 0.051 1.00 55.78 84 ALA A O 1
ATOM 633 N N . GLU A 1 85 ? -13.382 15.162 0.507 1.00 51.12 85 GLU A N 1
ATOM 634 C CA . GLU A 1 85 ? -12.538 15.878 1.482 1.00 51.12 85 GLU A CA 1
ATOM 635 C C . GLU A 1 85 ? -11.388 16.750 0.937 1.00 51.12 85 GLU A C 1
ATOM 637 O O . GLU A 1 85 ? -10.203 16.427 0.990 1.00 51.12 85 GLU A O 1
ATOM 642 N N . GLU A 1 86 ? -11.763 17.979 0.552 1.00 47.19 86 GLU A N 1
ATOM 643 C CA . GLU A 1 86 ? -10.993 19.165 0.947 1.00 47.19 86 GLU A CA 1
ATOM 644 C C . GLU A 1 86 ? -10.805 19.177 2.479 1.00 47.19 86 GLU A C 1
ATOM 646 O O . GLU A 1 86 ? -11.742 18.840 3.212 1.00 47.19 86 GLU A O 1
ATOM 651 N N . PRO A 1 87 ? -9.645 19.617 3.001 1.00 54.97 87 PRO A N 1
ATOM 652 C CA . PRO A 1 87 ? -9.452 19.798 4.433 1.00 54.97 87 PRO A CA 1
ATOM 653 C C . PRO A 1 87 ? -10.355 20.924 4.966 1.00 54.97 87 PRO A C 1
ATOM 655 O O . PRO A 1 87 ? -9.989 22.099 4.988 1.00 54.97 87 PRO A O 1
ATOM 658 N N . SER A 1 88 ? -11.534 20.548 5.460 1.00 61.34 88 SER A N 1
ATOM 659 C CA . SER A 1 88 ? -12.335 21.349 6.384 1.00 61.34 88 SER A CA 1
ATOM 660 C C . SER A 1 88 ? -11.604 21.410 7.726 1.00 61.34 88 SER A C 1
ATOM 662 O O . SER A 1 88 ? -11.787 20.556 8.591 1.00 61.34 88 SER A O 1
ATOM 664 N N . GLY A 1 89 ? -10.727 22.400 7.889 1.00 55.94 89 GLY A N 1
ATOM 665 C CA . GLY A 1 89 ? -9.923 22.527 9.103 1.00 55.94 89 GLY A CA 1
ATOM 666 C C . GLY A 1 89 ? -9.072 23.787 9.189 1.00 55.94 89 GLY A C 1
ATOM 667 O O . GLY A 1 89 ? -7.927 23.716 9.619 1.00 55.94 89 GLY A O 1
ATOM 668 N N . ALA A 1 90 ? -9.609 24.938 8.786 1.00 52.09 90 ALA A N 1
ATOM 669 C CA . ALA A 1 90 ? -9.054 26.235 9.159 1.00 52.09 90 ALA A CA 1
ATOM 670 C C . ALA A 1 90 ? -10.197 27.238 9.359 1.00 52.09 90 ALA A C 1
ATOM 672 O O . ALA A 1 90 ? -10.434 28.104 8.523 1.00 52.09 90 ALA A O 1
ATOM 673 N N . GLU A 1 91 ? -10.914 27.110 10.475 1.00 53.25 91 GLU A N 1
ATOM 674 C CA . GLU A 1 91 ? -11.623 28.245 11.070 1.00 53.25 91 GLU A CA 1
ATOM 675 C C . GLU A 1 91 ? -10.619 29.012 11.945 1.00 53.25 91 GLU A C 1
ATOM 677 O O . GLU A 1 91 ? -10.273 28.549 13.036 1.00 53.25 91 GLU A O 1
ATOM 682 N N . PRO A 1 92 ? -10.088 30.164 11.499 1.00 61.72 92 PRO A N 1
ATOM 683 C CA . PRO A 1 92 ? -9.538 31.134 12.429 1.00 61.72 92 PRO A CA 1
ATOM 684 C C . PRO A 1 92 ? -10.709 31.761 13.205 1.00 61.72 92 PRO A C 1
ATOM 686 O O . PRO A 1 92 ? -11.666 32.210 12.569 1.00 61.72 92 PRO A O 1
ATOM 689 N N . PRO A 1 93 ? -10.675 31.829 14.549 1.00 58.12 93 PRO A N 1
ATOM 690 C CA . PRO A 1 93 ? -11.687 32.576 15.280 1.00 58.12 93 PRO A CA 1
ATOM 691 C C . PRO A 1 93 ? -11.588 34.058 14.896 1.00 58.12 93 PRO A C 1
ATOM 693 O O . PRO A 1 93 ? -10.610 34.738 15.209 1.00 58.12 93 PRO A O 1
ATOM 696 N N . ALA A 1 94 ? -12.607 34.532 14.183 1.00 59.22 94 ALA A N 1
ATOM 697 C CA . ALA A 1 94 ? -12.912 35.939 14.012 1.00 59.22 94 ALA A CA 1
ATOM 698 C C . ALA A 1 94 ? -13.892 36.340 15.117 1.00 59.22 94 ALA A C 1
ATOM 700 O O . ALA A 1 94 ? -15.071 36.037 15.010 1.00 59.22 94 ALA A O 1
ATOM 701 N N . ASP A 1 95 ? -13.357 36.922 16.187 1.00 47.59 95 ASP A N 1
ATOM 702 C CA . ASP A 1 95 ? -13.932 37.984 17.030 1.00 47.59 95 ASP A CA 1
ATOM 703 C C . ASP A 1 95 ? -12.949 38.147 18.211 1.00 47.59 95 ASP A C 1
ATOM 705 O O . ASP A 1 95 ? -12.518 37.170 18.814 1.00 47.59 95 ASP A O 1
ATOM 709 N N . GLU A 1 96 ? -12.390 39.309 18.529 1.00 49.19 96 GLU A N 1
ATOM 710 C CA . GLU A 1 96 ? -13.060 40.591 18.706 1.00 49.19 96 GLU A CA 1
ATOM 711 C C . GLU A 1 96 ? -12.091 41.756 18.439 1.00 49.19 96 GLU A C 1
ATOM 713 O O . GLU A 1 96 ? -10.878 41.693 18.669 1.00 49.19 96 GLU A O 1
ATOM 718 N N . ALA A 1 97 ? -12.681 42.843 17.966 1.00 48.34 97 ALA A N 1
ATOM 719 C CA . ALA A 1 97 ? -12.085 44.130 17.669 1.00 48.34 97 ALA A CA 1
ATOM 720 C C . ALA A 1 97 ? -11.393 44.806 18.878 1.00 48.34 97 ALA A C 1
ATOM 722 O O . ALA A 1 97 ? -11.837 44.707 20.018 1.00 48.34 97 ALA A O 1
ATOM 723 N N . GLY A 1 98 ? -10.346 45.602 18.615 1.00 43.34 98 GLY A N 1
ATOM 724 C CA . GLY A 1 98 ? -10.044 46.764 19.474 1.00 43.34 98 GLY A CA 1
ATOM 725 C C . GLY A 1 98 ? -11.149 47.828 19.330 1.00 43.34 98 GLY A C 1
ATOM 726 O O . GLY A 1 98 ? -11.898 47.755 18.352 1.00 43.34 98 GLY A O 1
ATOM 727 N N . PRO A 1 99 ? -11.250 48.861 20.195 1.00 54.31 99 PRO A N 1
ATOM 728 C CA . PRO A 1 99 ? -10.144 49.774 20.523 1.00 54.31 99 PRO A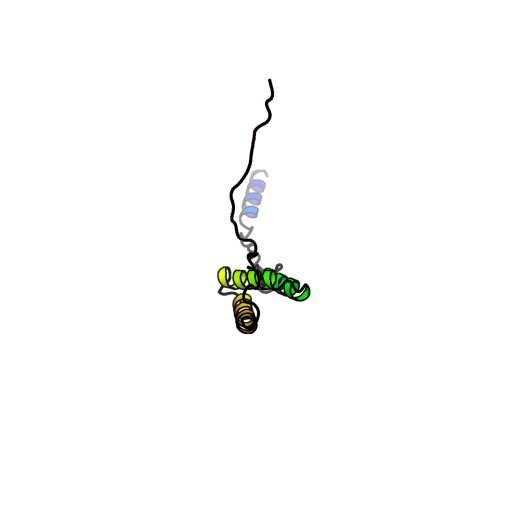 CA 1
ATOM 729 C C . PRO A 1 99 ? -10.213 50.326 21.979 1.00 54.31 99 PRO A C 1
ATOM 731 O O . PRO A 1 99 ? -10.845 49.721 22.820 1.00 54.31 99 PRO A O 1
ATOM 734 N N . GLU A 1 100 ? -9.569 51.478 22.242 1.00 41.97 100 GLU A N 1
ATOM 735 C CA . GLU A 1 100 ? -9.715 52.401 23.402 1.00 41.97 100 GLU A CA 1
ATOM 736 C C . GLU A 1 100 ? -8.887 52.104 24.680 1.00 41.97 100 GLU A C 1
ATOM 738 O O . GLU A 1 100 ? -9.111 51.166 25.425 1.00 41.97 100 GLU A O 1
ATOM 743 N N . SER A 1 101 ? -7.760 52.783 24.929 1.00 50.19 101 SER A N 1
ATOM 744 C CA . SER A 1 101 ? -7.637 54.154 25.461 1.00 50.19 101 SER A CA 1
ATOM 745 C C . SER A 1 101 ? -8.368 54.394 26.792 1.00 50.19 101 SER A C 1
ATOM 747 O O . SER A 1 101 ? -9.439 54.985 26.775 1.00 50.19 101 SER A O 1
ATOM 749 N N . ALA A 1 102 ? -7.748 54.059 27.935 1.00 48.78 102 ALA A N 1
ATOM 750 C CA . ALA A 1 102 ? -7.654 54.911 29.139 1.00 48.78 102 ALA A CA 1
ATOM 751 C C . ALA A 1 102 ? -7.097 54.153 30.362 1.00 48.78 102 ALA A C 1
ATOM 753 O O . ALA A 1 102 ? -7.398 52.984 30.564 1.00 48.78 102 ALA A O 1
ATOM 754 N N . ALA A 1 103 ? -6.414 54.915 31.229 1.00 45.84 103 ALA A N 1
ATOM 755 C CA . ALA A 1 103 ? -6.152 54.650 32.650 1.00 45.84 103 ALA A CA 1
ATOM 756 C C . ALA A 1 103 ? -5.104 53.568 32.986 1.00 45.84 103 ALA A C 1
ATOM 758 O O . ALA A 1 103 ? -4.979 52.557 32.321 1.00 45.84 103 ALA A O 1
ATOM 759 N N . ALA A 1 104 ? -4.326 53.644 34.059 1.00 48.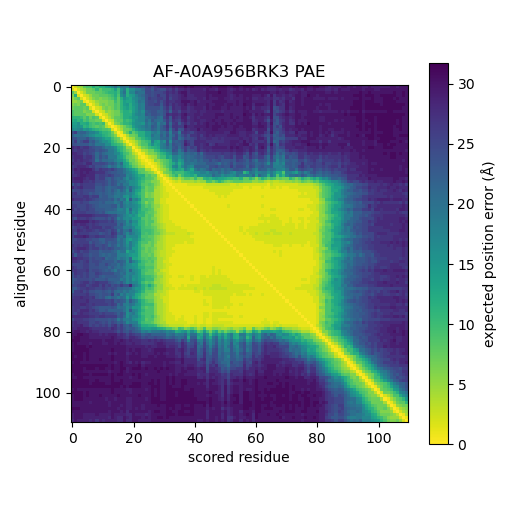72 104 ALA A N 1
ATOM 760 C CA . ALA A 1 104 ? -3.916 54.695 34.980 1.00 48.72 104 ALA A CA 1
ATOM 761 C C . ALA A 1 104 ? -2.885 54.026 35.912 1.00 48.72 104 ALA A C 1
ATOM 763 O O . ALA A 1 104 ? -3.030 52.857 36.252 1.00 48.72 104 ALA A O 1
ATOM 764 N N . THR A 1 105 ? -1.896 54.799 36.356 1.00 50.06 105 THR A N 1
ATOM 765 C CA . THR A 1 105 ? -1.261 54.702 37.681 1.00 50.06 105 THR A CA 1
ATOM 766 C C . THR A 1 105 ? -0.667 53.353 38.116 1.00 50.06 105 THR A C 1
ATOM 768 O O . THR A 1 105 ? -1.316 52.503 38.716 1.00 50.06 105 THR A O 1
ATOM 771 N N . THR A 1 106 ? 0.652 53.256 37.963 1.00 62.72 106 THR A N 1
ATOM 772 C CA . THR A 1 106 ? 1.541 52.394 38.754 1.00 62.72 106 THR A CA 1
ATOM 773 C C . THR A 1 106 ? 1.421 52.709 40.254 1.00 62.72 106 THR A C 1
ATOM 775 O O . THR A 1 106 ? 1.656 53.861 40.629 1.00 62.72 106 THR A O 1
ATOM 778 N N . PRO A 1 107 ? 1.165 51.737 41.149 1.00 59.03 107 PRO A N 1
ATOM 779 C CA . PRO A 1 107 ? 1.519 51.884 42.548 1.00 59.03 107 PRO A CA 1
ATOM 780 C C . PRO A 1 107 ? 2.941 51.372 42.813 1.00 59.03 107 PRO A C 1
ATOM 782 O O . PRO A 1 107 ? 3.356 50.296 42.381 1.00 59.03 107 PRO A O 1
ATOM 785 N N . SER A 1 108 ? 3.653 52.227 43.541 1.00 55.59 108 SER A N 1
ATOM 786 C CA . SER A 1 108 ? 4.992 52.109 44.107 1.00 55.59 108 SER A CA 1
ATOM 787 C C . SER A 1 108 ? 5.276 50.786 44.827 1.00 55.59 108 SER A C 1
ATOM 789 O O . SER A 1 108 ? 4.443 50.267 45.572 1.00 55.59 108 SER A O 1
ATOM 791 N N . ARG A 1 109 ? 6.518 50.315 44.683 1.00 48.16 109 ARG A N 1
ATOM 792 C CA . ARG A 1 109 ? 7.184 49.395 45.607 1.00 48.16 109 ARG A CA 1
ATOM 793 C C . ARG A 1 109 ? 8.518 50.042 45.996 1.00 48.16 109 ARG A C 1
ATOM 795 O O . ARG A 1 109 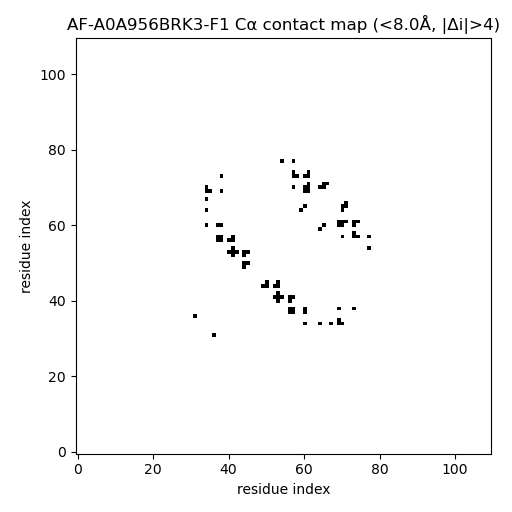? 9.423 50.083 45.166 1.00 48.16 109 ARG A O 1
ATOM 802 N N . GLY A 1 110 ? 8.607 50.557 47.223 1.00 50.16 110 GLY A N 1
ATOM 803 C CA . GLY A 1 110 ? 9.798 51.210 47.784 1.00 50.16 110 GLY A CA 1
ATOM 804 C C . GLY A 1 110 ? 9.441 52.214 48.860 1.00 50.16 110 GLY A C 1
ATOM 805 O O . GLY A 1 110 ? 9.017 53.323 48.475 1.00 50.16 110 GLY A O 1
#

Mean predicted aligned error: 18.44 Å